Protein AF-A0A3S9PVB3-F1 (afdb_monomer_lite)

Foldseek 3Di:
DWQAPLPPDDDDWDDDQQWIFDDNDPDDDGGPAIEGEDHRVWDWDWFAAPLPSHIFIWTDDFQKIFDDNDSYYDGGPDIDGHDGSPWDWDWDDPPPPSHIDIDTDD

InterPro domains:
  IPR028994 Integrin alpha, N-terminal [SSF69318] (2-104)

Organism: NCBI:txid2496867

Secondary structure (DSSP, 8-state):
-B-SSSSS--BEEEEETTEEEEESSSSSS--SEEEE-S-TTPEEEEE-SSSSS--EEEEEETTEEEEESSSS-SS-SEEEE-S-TTSEEEEE-SSSSS--EEEEE-

Sequence (106 aa):
MGDWDGDGEDTLVAKRGKTYFVKNEIEGGNADFEFTYGREPDLPLVGDWNGDGEDTFAVRRGNVVYLNNTLVGGDAEHEVSYGKDTDEVFVGDWDGDDVDTLAVRR

Structure (mmCIF, N/CA/C/O backbone):
data_AF-A0A3S9PVB3-F1
#
_entry.id   AF-A0A3S9PVB3-F1
#
loop_
_atom_site.group_PDB
_atom_site.id
_atom_site.type_symbol
_atom_site.label_atom_id
_atom_site.label_alt_id
_atom_site.label_comp_id
_atom_site.label_asym_id
_atom_site.label_entity_id
_atom_site.label_seq_id
_atom_site.pdbx_PDB_ins_code
_atom_site.Cartn_x
_atom_site.Cartn_y
_atom_site.Cartn_z
_atom_site.occupancy
_atom_site.B_iso_or_equiv
_atom_site.auth_seq_id
_atom_site.auth_comp_id
_atom_site.auth_asym_id
_atom_site.auth_atom_id
_atom_site.pdbx_PDB_model_num
ATOM 1 N N . MET A 1 1 ? 4.974 -6.486 0.746 1.00 93.25 1 MET A N 1
ATOM 2 C CA . MET A 1 1 ? 5.369 -7.156 -0.500 1.00 93.25 1 MET A CA 1
ATOM 3 C C . MET A 1 1 ? 4.247 -6.888 -1.471 1.00 93.25 1 MET A C 1
ATOM 5 O O . MET A 1 1 ? 3.153 -6.611 -0.979 1.00 93.25 1 MET A O 1
ATOM 9 N N . GLY A 1 2 ? 4.557 -6.898 -2.753 1.00 95.94 2 GLY A N 1
ATOM 10 C CA . GLY A 1 2 ? 3.591 -6.747 -3.827 1.00 95.94 2 GLY A CA 1
ATOM 11 C C . GLY A 1 2 ? 4.295 -6.713 -5.175 1.00 95.94 2 GLY A C 1
ATOM 12 O O . GLY A 1 2 ? 5.521 -6.544 -5.202 1.00 95.94 2 GLY A O 1
ATOM 13 N N . ASP A 1 3 ? 3.536 -6.890 -6.241 1.00 96.75 3 ASP A N 1
ATOM 14 C CA . ASP A 1 3 ? 3.987 -6.813 -7.631 1.00 96.75 3 ASP A CA 1
ATOM 15 C C . ASP A 1 3 ? 3.838 -5.375 -8.147 1.00 96.75 3 ASP A C 1
ATOM 17 O O . ASP A 1 3 ? 2.794 -4.975 -8.642 1.00 96.75 3 ASP A O 1
ATOM 21 N N . TRP A 1 4 ? 4.856 -4.540 -7.951 1.00 96.94 4 TRP A N 1
ATOM 22 C CA . TRP A 1 4 ? 4.740 -3.094 -8.194 1.00 96.94 4 TRP A CA 1
ATOM 23 C C . TRP A 1 4 ? 4.895 -2.682 -9.663 1.00 96.94 4 TRP A C 1
ATOM 25 O O . TRP A 1 4 ? 4.724 -1.500 -9.963 1.00 96.94 4 TRP A O 1
ATOM 35 N N . ASP A 1 5 ? 5.315 -3.593 -10.542 1.00 96.44 5 ASP A N 1
ATOM 36 C CA . ASP A 1 5 ? 5.528 -3.347 -11.975 1.00 96.44 5 ASP A CA 1
ATOM 37 C C . ASP A 1 5 ? 4.869 -4.374 -12.903 1.00 96.44 5 ASP A C 1
ATOM 39 O O . ASP A 1 5 ? 5.105 -4.350 -14.117 1.00 96.44 5 ASP A O 1
ATOM 43 N N . GLY A 1 6 ? 4.004 -5.223 -12.350 1.00 96.25 6 GLY A N 1
ATOM 44 C CA . GLY A 1 6 ? 3.120 -6.112 -13.092 1.00 96.25 6 GLY A CA 1
ATOM 45 C C . GLY A 1 6 ? 3.856 -7.236 -13.806 1.00 96.25 6 GLY A C 1
ATOM 46 O O . GLY A 1 6 ? 3.426 -7.686 -14.877 1.00 96.25 6 GLY A O 1
ATOM 47 N N . ASP A 1 7 ? 4.997 -7.666 -13.266 1.00 96.00 7 ASP A N 1
ATOM 48 C CA . ASP A 1 7 ? 5.809 -8.736 -13.845 1.00 96.00 7 ASP A CA 1
ATOM 49 C C . ASP A 1 7 ? 5.449 -10.137 -13.310 1.00 96.00 7 ASP A C 1
ATOM 51 O O . ASP A 1 7 ? 5.899 -11.156 -13.854 1.00 96.00 7 ASP A O 1
ATOM 55 N N . GLY A 1 8 ? 4.557 -10.193 -12.321 1.00 94.25 8 GLY A N 1
ATOM 56 C CA . GLY A 1 8 ? 4.074 -11.386 -11.642 1.00 94.25 8 GLY A CA 1
ATOM 57 C C . GLY A 1 8 ? 4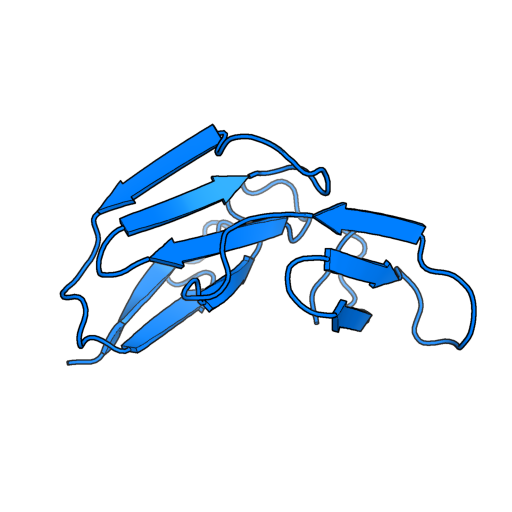.909 -11.802 -10.429 1.00 94.25 8 GLY A C 1
ATOM 58 O O . GLY A 1 8 ? 4.626 -12.861 -9.852 1.00 94.25 8 GLY A O 1
ATOM 59 N N . GLU A 1 9 ? 5.942 -11.045 -10.046 1.00 95.75 9 GLU A N 1
ATOM 60 C CA . GLU A 1 9 ? 6.807 -11.336 -8.904 1.00 95.75 9 GLU A CA 1
ATOM 61 C C . GLU A 1 9 ? 6.664 -10.311 -7.763 1.00 95.75 9 GLU A C 1
ATOM 63 O O . GLU A 1 9 ? 7.017 -9.138 -7.853 1.00 95.75 9 GLU A O 1
ATOM 68 N N . ASP A 1 10 ? 6.256 -10.800 -6.588 1.00 96.06 10 ASP A N 1
ATOM 69 C CA . ASP A 1 10 ? 6.223 -9.987 -5.372 1.00 96.06 10 ASP A CA 1
ATOM 70 C C . ASP A 1 10 ? 7.620 -9.507 -4.945 1.00 96.06 10 ASP A C 1
ATOM 72 O O . ASP A 1 10 ? 8.512 -10.299 -4.604 1.00 96.06 10 ASP A O 1
ATOM 76 N N . THR A 1 11 ? 7.765 -8.192 -4.783 1.00 97.19 11 THR A N 1
ATOM 77 C CA . THR A 1 11 ? 9.004 -7.549 -4.333 1.00 97.19 11 THR A CA 1
ATOM 78 C C . THR A 1 11 ? 8.814 -6.677 -3.086 1.00 97.19 11 THR A C 1
ATOM 80 O O . THR A 1 11 ? 7.788 -6.713 -2.391 1.00 97.19 11 THR A O 1
ATOM 83 N N . LEU A 1 12 ? 9.870 -5.972 -2.667 1.00 95.38 12 LEU A N 1
ATOM 84 C CA . LEU A 1 12 ?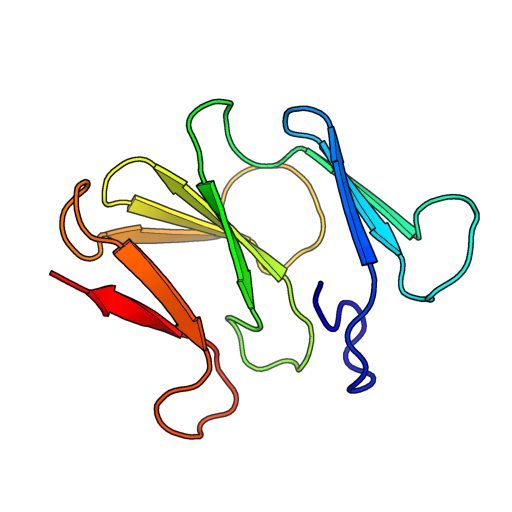 9.975 -5.408 -1.320 1.00 95.38 12 LEU A CA 1
ATOM 85 C C . LEU A 1 12 ? 9.423 -3.983 -1.236 1.00 95.38 12 LEU A C 1
ATOM 87 O O . LEU A 1 12 ? 9.735 -3.110 -2.037 1.00 95.38 12 LEU A O 1
ATOM 91 N N . VAL A 1 13 ? 8.728 -3.711 -0.130 1.00 96.75 13 VAL A N 1
ATOM 92 C CA . VAL A 1 13 ? 8.456 -2.347 0.331 1.00 96.75 13 VAL A CA 1
ATOM 93 C C . VAL A 1 13 ? 8.920 -2.177 1.770 1.00 96.75 13 VAL A C 1
ATOM 95 O O . VAL A 1 13 ? 8.641 -3.009 2.638 1.00 96.75 13 VAL A O 1
ATOM 98 N N . ALA A 1 14 ? 9.593 -1.065 2.048 1.00 95.56 14 ALA A N 1
ATOM 99 C CA . ALA A 1 14 ? 9.871 -0.606 3.401 1.00 95.56 14 ALA A CA 1
ATOM 100 C C . ALA A 1 14 ? 9.002 0.608 3.751 1.00 95.56 14 ALA A C 1
ATOM 102 O O . ALA A 1 14 ? 8.766 1.487 2.928 1.00 95.56 14 ALA A O 1
ATOM 103 N N . LYS A 1 15 ? 8.562 0.692 5.011 1.00 94.75 15 LYS A N 1
ATOM 104 C CA . LYS A 1 15 ? 7.798 1.830 5.539 1.00 94.75 15 LYS A CA 1
ATOM 105 C C . LYS A 1 15 ? 8.585 2.529 6.644 1.00 94.75 15 LYS A C 1
ATOM 107 O O . LYS A 1 15 ? 8.992 1.891 7.616 1.00 94.75 15 LYS A O 1
ATOM 112 N N . ARG A 1 16 ? 8.751 3.852 6.548 1.00 94.31 16 ARG A N 1
ATOM 113 C CA . ARG A 1 16 ? 9.302 4.703 7.618 1.00 94.31 16 ARG A CA 1
ATOM 114 C C . ARG A 1 16 ? 8.319 5.823 7.941 1.00 94.31 16 ARG A C 1
ATOM 116 O O . ARG A 1 16 ? 8.183 6.792 7.201 1.00 94.31 16 ARG A O 1
ATOM 123 N N . GLY A 1 17 ? 7.609 5.687 9.060 1.00 92.56 17 GLY A N 1
ATOM 124 C CA . GLY A 1 17 ? 6.505 6.587 9.389 1.00 92.56 17 GLY A CA 1
ATOM 125 C C . GLY A 1 17 ? 5.373 6.444 8.371 1.00 92.56 17 GLY A C 1
ATOM 126 O O . GLY A 1 17 ? 4.687 5.426 8.364 1.00 92.56 17 GLY A O 1
ATOM 127 N N . LYS A 1 18 ? 5.196 7.459 7.520 1.00 92.50 18 LYS A N 1
ATOM 128 C CA . LYS A 1 18 ? 4.184 7.505 6.444 1.00 92.50 18 LYS A CA 1
ATOM 129 C C . LYS A 1 18 ? 4.794 7.404 5.044 1.00 92.50 18 LYS A C 1
ATOM 131 O O . LYS A 1 18 ? 4.069 7.502 4.060 1.00 92.50 18 LYS A O 1
ATOM 136 N N . THR A 1 19 ? 6.114 7.264 4.972 1.00 95.88 19 THR A N 1
ATOM 137 C CA . THR A 1 19 ? 6.858 7.186 3.720 1.00 95.88 19 THR A CA 1
ATOM 138 C C . THR A 1 19 ? 7.098 5.726 3.366 1.00 95.88 19 THR A C 1
ATOM 140 O O . THR A 1 19 ? 7.551 4.954 4.220 1.00 95.88 19 THR A O 1
ATOM 143 N N . TYR A 1 20 ? 6.778 5.368 2.130 1.00 97.38 20 TYR A N 1
ATOM 144 C CA . TYR A 1 20 ? 6.984 4.057 1.534 1.00 97.38 20 TYR A CA 1
ATOM 145 C C . TYR A 1 20 ? 8.161 4.128 0.569 1.00 97.38 20 TYR A C 1
ATOM 147 O O . TYR A 1 20 ? 8.341 5.127 -0.125 1.00 97.38 20 TYR A O 1
ATOM 155 N N . PHE A 1 21 ? 8.961 3.071 0.583 1.00 97.62 21 PHE A N 1
ATOM 156 C CA . PHE A 1 21 ? 10.150 2.875 -0.233 1.00 97.62 21 PHE A CA 1
ATOM 157 C C . PHE A 1 21 ? 9.957 1.544 -0.947 1.00 97.62 21 PHE A C 1
ATOM 159 O O . PHE A 1 21 ? 10.098 0.494 -0.316 1.00 97.62 21 PHE A O 1
ATOM 166 N N . VAL A 1 22 ? 9.551 1.606 -2.207 1.00 97.69 22 VAL A N 1
ATOM 167 C CA . VAL A 1 22 ? 9.217 0.447 -3.036 1.00 97.69 22 VAL A CA 1
ATOM 168 C C . VAL A 1 22 ? 10.411 0.106 -3.910 1.00 97.69 22 VAL A C 1
ATOM 170 O O . VAL A 1 22 ? 11.081 1.009 -4.418 1.00 97.69 22 VAL A O 1
ATOM 173 N N . LYS A 1 23 ? 10.696 -1.185 -4.043 1.00 97.31 23 LYS A N 1
ATOM 174 C CA . LYS A 1 23 ? 11.763 -1.686 -4.892 1.00 97.31 23 LYS A CA 1
ATOM 175 C C . LYS A 1 23 ? 11.270 -2.886 -5.691 1.00 97.31 23 LYS A C 1
ATOM 177 O O . LYS A 1 23 ? 10.794 -3.835 -5.074 1.00 97.31 23 LYS A O 1
ATOM 182 N N . ASN A 1 24 ? 11.501 -2.859 -6.999 1.00 96.75 24 ASN A N 1
ATOM 183 C CA . ASN A 1 24 ? 11.057 -3.877 -7.958 1.00 96.75 24 ASN A CA 1
ATOM 184 C C . ASN A 1 24 ? 12.028 -5.064 -8.068 1.00 96.75 24 ASN A C 1
ATOM 186 O O . ASN A 1 24 ? 11.901 -5.922 -8.926 1.00 96.75 24 ASN A O 1
ATOM 190 N N . GLU A 1 25 ? 13.042 -5.129 -7.204 1.00 95.12 25 GLU A N 1
ATOM 191 C CA . GLU A 1 25 ? 14.013 -6.221 -7.191 1.00 95.12 25 GLU A CA 1
ATOM 192 C C . GLU A 1 25 ? 14.346 -6.643 -5.752 1.00 95.12 25 GLU A C 1
ATOM 194 O O . GLU A 1 25 ? 14.517 -5.813 -4.848 1.00 95.12 25 GLU A O 1
ATOM 199 N N . ILE A 1 26 ? 14.523 -7.952 -5.530 1.00 93.81 26 ILE A N 1
ATOM 200 C CA . ILE A 1 26 ? 14.964 -8.524 -4.244 1.00 93.81 26 ILE A CA 1
ATOM 201 C C . ILE A 1 26 ? 16.486 -8.372 -4.076 1.00 93.81 26 ILE A C 1
ATOM 203 O O . ILE A 1 26 ? 17.249 -9.334 -3.978 1.00 93.81 26 ILE A O 1
ATOM 207 N N . GLU A 1 27 ? 16.950 -7.129 -4.010 1.00 92.31 27 GLU A N 1
ATOM 208 C CA . GLU A 1 27 ? 18.349 -6.792 -3.753 1.00 92.31 27 GLU A CA 1
ATOM 209 C C . GLU A 1 27 ? 18.506 -5.502 -2.937 1.00 92.31 27 GLU A C 1
ATOM 211 O O . GLU A 1 27 ? 17.604 -4.673 -2.830 1.00 92.31 27 GLU A O 1
ATOM 216 N N . GLY A 1 28 ? 19.674 -5.302 -2.321 1.00 90.38 28 GLY A N 1
ATOM 217 C CA . GLY A 1 28 ? 19.966 -4.057 -1.601 1.00 90.38 28 GLY A CA 1
ATOM 218 C C . GLY A 1 28 ? 20.114 -2.864 -2.553 1.00 90.38 28 GLY A C 1
ATOM 219 O O . GLY A 1 28 ? 20.414 -3.043 -3.723 1.00 90.38 28 GLY A O 1
ATOM 220 N N . GLY A 1 29 ? 19.928 -1.634 -2.072 1.00 92.19 29 GLY A N 1
ATOM 221 C CA . GLY A 1 29 ? 20.102 -0.431 -2.896 1.00 92.19 29 GLY A CA 1
ATOM 222 C C . GLY A 1 29 ? 19.119 0.678 -2.546 1.00 92.19 29 GLY A C 1
ATOM 223 O O . GLY A 1 29 ? 18.520 0.664 -1.469 1.00 92.19 29 GLY A O 1
ATOM 224 N N . ASN A 1 30 ? 18.988 1.643 -3.456 1.00 95.75 30 ASN A N 1
ATOM 225 C CA . ASN A 1 30 ? 17.958 2.676 -3.372 1.00 95.75 30 ASN A CA 1
ATOM 226 C C . ASN A 1 30 ? 16.596 2.096 -3.780 1.00 95.75 30 ASN A C 1
ATOM 228 O O . ASN A 1 30 ? 16.544 1.076 -4.461 1.00 95.75 30 ASN A O 1
ATOM 232 N N . ALA A 1 31 ? 15.524 2.752 -3.340 1.00 97.06 31 ALA A N 1
ATOM 233 C CA . ALA A 1 31 ? 14.167 2.453 -3.782 1.00 97.06 31 ALA A CA 1
ATOM 234 C C . ALA A 1 31 ? 13.922 3.012 -5.190 1.00 97.06 31 ALA A C 1
ATOM 236 O O . ALA A 1 31 ? 14.466 4.070 -5.525 1.00 97.06 31 ALA A O 1
ATOM 237 N N . ASP A 1 32 ? 13.082 2.328 -5.961 1.00 97.12 32 ASP A N 1
ATOM 238 C CA . ASP A 1 32 ? 12.615 2.771 -7.277 1.00 97.12 32 ASP A CA 1
ATOM 239 C C . ASP A 1 32 ? 11.527 3.839 -7.126 1.00 97.12 32 ASP A C 1
ATOM 241 O O . ASP A 1 32 ? 11.537 4.851 -7.831 1.00 97.12 32 ASP A O 1
ATOM 245 N N . PHE A 1 33 ? 10.665 3.682 -6.112 1.00 97.06 33 PHE A N 1
ATOM 246 C CA . PHE A 1 33 ? 9.678 4.688 -5.724 1.00 97.06 33 PHE A CA 1
ATOM 247 C C . PHE A 1 33 ? 9.808 5.076 -4.250 1.00 97.06 33 PHE A C 1
ATOM 249 O O . PHE A 1 33 ? 9.943 4.235 -3.358 1.00 97.06 33 PHE A O 1
ATOM 256 N N . GLU A 1 34 ? 9.710 6.379 -3.984 1.00 97.56 34 GLU A N 1
ATOM 257 C CA . GLU A 1 34 ? 9.630 6.946 -2.639 1.00 97.56 34 GLU A CA 1
ATOM 258 C C . GLU A 1 34 ? 8.475 7.945 -2.572 1.00 97.56 34 GLU A C 1
ATOM 260 O O . GLU A 1 34 ? 8.472 8.965 -3.264 1.00 97.56 34 GLU A O 1
ATOM 265 N N . PHE A 1 35 ? 7.497 7.683 -1.707 1.00 97.19 35 PHE A N 1
ATOM 266 C CA . PHE A 1 35 ? 6.337 8.558 -1.564 1.00 97.19 35 PHE A CA 1
ATOM 267 C C . PHE A 1 35 ? 5.727 8.503 -0.166 1.00 97.19 35 PHE A C 1
ATOM 269 O O . PHE A 1 35 ? 5.968 7.589 0.616 1.00 97.19 35 PHE A O 1
ATOM 276 N N . THR A 1 36 ? 4.931 9.517 0.178 1.00 96.75 36 THR A N 1
ATOM 277 C CA . THR A 1 36 ? 4.235 9.597 1.468 1.00 96.75 36 THR A CA 1
ATOM 278 C C . THR A 1 36 ? 2.734 9.526 1.260 1.00 96.75 36 THR A C 1
ATOM 280 O O . THR A 1 36 ? 2.174 10.391 0.590 1.00 96.75 36 THR A O 1
ATOM 283 N N . TYR A 1 37 ? 2.081 8.548 1.885 1.00 96.94 37 TYR A N 1
ATOM 284 C CA . TYR A 1 37 ? 0.639 8.352 1.759 1.00 96.94 37 TYR A CA 1
ATOM 285 C C . TYR A 1 37 ? -0.012 8.010 3.105 1.00 96.94 37 TYR A C 1
ATOM 287 O O . TYR A 1 37 ? 0.539 7.272 3.927 1.00 96.94 37 TYR A O 1
ATOM 295 N N . GLY A 1 38 ? -1.189 8.589 3.344 1.00 95.06 38 GLY A N 1
ATOM 296 C CA . GLY A 1 38 ? -1.945 8.417 4.582 1.00 95.06 38 GLY A CA 1
ATOM 297 C C . GLY A 1 38 ? -1.443 9.225 5.787 1.00 95.06 38 GLY A C 1
ATOM 298 O O . GLY A 1 38 ? -0.711 10.217 5.688 1.00 95.06 38 GLY A O 1
ATOM 299 N N . ARG A 1 39 ? -1.917 8.824 6.968 1.00 93.31 39 ARG A N 1
ATOM 300 C CA . ARG A 1 39 ? -1.679 9.441 8.280 1.00 93.31 39 ARG A CA 1
ATOM 301 C C . ARG A 1 39 ? -1.162 8.395 9.275 1.00 93.31 39 ARG A C 1
ATOM 303 O O . ARG A 1 39 ? -1.207 7.200 9.030 1.00 93.31 39 ARG A O 1
ATOM 310 N N . GLU A 1 40 ? -0.653 8.858 10.414 1.00 86.44 40 GLU A N 1
ATOM 311 C CA . GLU A 1 40 ? -0.023 8.002 11.428 1.00 86.44 40 GLU A CA 1
ATOM 312 C C . GLU A 1 40 ? -0.940 6.914 12.033 1.00 86.44 40 GLU A C 1
ATOM 314 O O . GLU A 1 40 ? -0.412 5.841 12.317 1.00 86.44 40 GLU A O 1
ATOM 319 N N . PRO A 1 41 ? -2.274 7.101 12.183 1.00 88.62 41 PRO A N 1
ATOM 320 C CA . PRO A 1 41 ? -3.150 6.020 12.638 1.00 88.62 41 PRO A CA 1
ATOM 321 C C . PRO A 1 41 ? -3.623 5.096 11.508 1.00 88.62 41 PRO A C 1
ATOM 323 O O . PRO A 1 41 ? -4.370 4.159 11.784 1.00 88.62 41 PRO A O 1
ATOM 326 N N . ASP A 1 42 ? -3.261 5.372 10.253 1.00 94.94 42 ASP A N 1
ATOM 327 C CA . ASP A 1 42 ? -3.805 4.617 9.135 1.00 94.94 42 ASP A CA 1
ATOM 328 C C . ASP A 1 42 ? -3.051 3.289 8.949 1.00 94.94 42 ASP A C 1
ATOM 330 O O . ASP A 1 42 ? -1.819 3.217 9.051 1.00 94.94 42 ASP A O 1
ATOM 334 N N . LEU A 1 43 ? -3.805 2.231 8.648 1.00 94.06 43 LEU A N 1
ATOM 335 C CA . LEU A 1 43 ? -3.265 0.909 8.341 1.00 94.06 43 LEU A CA 1
ATOM 336 C C . LEU A 1 43 ? -3.062 0.780 6.826 1.00 94.06 43 LEU A C 1
ATOM 338 O O . LEU A 1 43 ? -4.042 0.938 6.100 1.00 94.06 43 LEU A O 1
ATOM 342 N N . PRO A 1 44 ? -1.839 0.518 6.332 1.00 95.50 44 PRO A N 1
ATOM 343 C CA . PRO A 1 44 ? -1.617 0.296 4.910 1.00 95.50 44 PRO A CA 1
ATOM 344 C C . PRO A 1 44 ? -2.224 -1.029 4.453 1.00 95.50 44 PRO A C 1
ATOM 346 O O . PRO A 1 44 ? -2.162 -2.025 5.174 1.00 95.50 44 PRO A O 1
ATOM 349 N N . LEU A 1 45 ? -2.754 -1.012 3.241 1.00 96.88 45 LEU A N 1
ATOM 350 C CA . LEU A 1 45 ? -3.244 -2.143 2.470 1.00 96.88 45 LEU A CA 1
ATOM 351 C C . LEU A 1 45 ? -2.561 -2.090 1.095 1.00 96.88 45 LEU A C 1
ATOM 353 O O . LEU A 1 45 ? -2.281 -0.997 0.599 1.00 96.88 45 LEU A O 1
ATOM 357 N N . VAL A 1 46 ? -2.280 -3.254 0.524 1.00 97.31 46 VAL A N 1
ATOM 358 C CA . VAL A 1 46 ? -1.617 -3.431 -0.776 1.00 97.31 46 VAL A CA 1
ATOM 359 C C . VAL A 1 46 ? -2.464 -4.404 -1.584 1.00 97.31 46 VAL A C 1
ATOM 361 O O . VAL A 1 46 ? -2.982 -5.346 -0.980 1.00 97.31 46 VAL A O 1
ATOM 364 N N . GLY A 1 47 ? -2.622 -4.124 -2.872 1.00 97.38 47 GLY A N 1
ATOM 365 C CA . GLY A 1 47 ? -3.318 -4.971 -3.835 1.00 97.38 47 GLY A CA 1
ATOM 366 C C . GLY A 1 47 ? -3.472 -4.280 -5.190 1.00 97.38 47 GLY A C 1
ATOM 367 O O . GLY A 1 47 ? -3.288 -3.056 -5.277 1.00 97.38 47 GLY A O 1
ATOM 368 N N . ASP A 1 48 ? -3.856 -5.045 -6.205 1.00 97.56 48 ASP A N 1
ATOM 369 C CA . ASP A 1 48 ? -4.241 -4.548 -7.525 1.00 97.56 48 ASP A CA 1
ATOM 370 C C . ASP A 1 48 ? -5.722 -4.155 -7.510 1.00 97.56 48 ASP A C 1
ATOM 372 O O . ASP A 1 48 ? -6.627 -4.965 -7.696 1.00 97.56 48 ASP A O 1
ATOM 376 N N . TRP A 1 49 ? -6.000 -2.882 -7.250 1.00 96.75 49 TRP A N 1
ATOM 377 C CA . TRP A 1 49 ? -7.378 -2.426 -7.083 1.00 96.75 49 TRP A CA 1
ATOM 378 C C . TRP A 1 49 ? -8.093 -2.058 -8.385 1.00 96.75 49 TRP A C 1
ATOM 380 O O . TRP A 1 49 ? -9.292 -1.750 -8.344 1.00 96.75 49 TRP A O 1
ATOM 390 N N . ASN A 1 50 ? -7.378 -1.988 -9.509 1.00 96.56 50 ASN A N 1
ATOM 391 C CA . ASN A 1 50 ? -7.921 -1.543 -10.794 1.00 96.56 50 ASN A CA 1
ATOM 392 C C . ASN A 1 50 ? -7.810 -2.611 -11.902 1.00 96.56 50 ASN A C 1
ATOM 394 O O . ASN A 1 50 ? -8.379 -2.394 -12.978 1.00 96.56 50 ASN A O 1
ATOM 398 N N . GLY A 1 51 ? -7.165 -3.745 -11.619 1.00 96.56 51 GLY A N 1
ATOM 399 C CA . GLY A 1 51 ? -6.992 -4.883 -12.514 1.00 96.56 51 GLY A CA 1
ATOM 400 C C . GLY A 1 51 ? -5.957 -4.641 -13.609 1.00 96.56 51 GLY A C 1
ATOM 401 O O . GLY A 1 51 ? -6.135 -5.146 -14.723 1.00 96.56 51 GLY A O 1
ATOM 402 N N . ASP A 1 52 ? -4.955 -3.788 -13.372 1.00 96.94 52 ASP A N 1
ATOM 403 C CA . ASP A 1 52 ? -3.889 -3.522 -14.346 1.00 96.94 52 ASP A CA 1
ATOM 404 C C . ASP A 1 52 ? -2.652 -4.418 -14.184 1.00 96.94 52 ASP A C 1
ATOM 406 O O . ASP A 1 52 ? -1.779 -4.411 -15.059 1.00 96.94 52 ASP A O 1
ATOM 410 N N . GLY A 1 53 ? -2.643 -5.262 -13.152 1.00 96.25 53 GLY A N 1
ATOM 411 C CA . GLY A 1 53 ? -1.558 -6.158 -12.789 1.00 96.25 53 GLY A CA 1
ATOM 412 C C . GLY A 1 53 ? -0.540 -5.538 -11.836 1.00 96.25 53 GLY A C 1
ATOM 413 O O . GLY A 1 53 ? 0.342 -6.263 -11.394 1.00 96.25 53 GLY A O 1
ATOM 414 N N . GLU A 1 54 ? -0.631 -4.244 -11.507 1.00 97.88 54 GLU A N 1
ATOM 415 C CA . GLU A 1 54 ? 0.284 -3.574 -10.583 1.00 97.88 54 GLU A CA 1
ATOM 416 C C . GLU A 1 54 ? -0.357 -3.389 -9.195 1.00 97.88 54 GLU A C 1
ATOM 418 O O . GLU A 1 54 ? -1.391 -2.742 -9.006 1.00 97.88 54 GLU A O 1
ATOM 423 N N . ASP A 1 55 ? 0.323 -3.882 -8.163 1.00 98.00 55 ASP A N 1
ATOM 424 C CA . ASP A 1 55 ? -0.031 -3.608 -6.782 1.00 98.00 55 ASP A CA 1
ATOM 425 C C . ASP A 1 55 ? 0.170 -2.130 -6.449 1.00 98.00 55 ASP A C 1
ATOM 427 O O . ASP A 1 55 ? 1.232 -1.526 -6.634 1.00 98.00 55 ASP A O 1
ATOM 431 N N . THR A 1 56 ? -0.841 -1.543 -5.819 1.00 97.50 56 THR A N 1
ATOM 432 C CA . THR A 1 56 ? -0.790 -0.159 -5.346 1.00 97.50 56 THR A CA 1
ATOM 433 C C . THR A 1 56 ? -1.324 -0.047 -3.921 1.00 97.50 56 THR A C 1
ATOM 435 O O . THR A 1 56 ? -1.591 -1.039 -3.233 1.00 97.50 56 THR A O 1
ATOM 438 N N . PHE A 1 57 ? -1.405 1.178 -3.393 1.00 97.44 57 PHE A N 1
ATOM 439 C CA . PHE A 1 57 ? -1.646 1.392 -1.969 1.00 97.44 57 PHE A CA 1
ATOM 440 C C . PHE A 1 57 ? -3.051 1.893 -1.672 1.00 97.44 57 PHE A C 1
ATOM 442 O O . PHE A 1 57 ? -3.527 2.893 -2.210 1.00 97.44 57 PHE A O 1
ATOM 449 N N . ALA A 1 58 ? -3.634 1.298 -0.638 1.00 96.94 58 ALA A N 1
ATOM 450 C CA . ALA A 1 58 ? -4.712 1.905 0.114 1.00 96.94 58 ALA A CA 1
ATOM 451 C C . ALA A 1 58 ? -4.320 2.086 1.586 1.00 96.94 58 ALA A C 1
ATOM 453 O O . ALA A 1 58 ? -3.397 1.462 2.110 1.00 96.94 58 ALA A O 1
ATOM 454 N N . VAL A 1 59 ? -5.020 2.969 2.291 1.00 96.44 59 VAL A N 1
ATOM 455 C CA . VAL A 1 59 ? -4.895 3.128 3.738 1.00 96.44 59 VAL A CA 1
ATOM 456 C C . VAL A 1 59 ? -6.262 3.091 4.400 1.00 96.44 59 VAL A C 1
ATOM 458 O O . VAL A 1 59 ? -7.213 3.731 3.955 1.00 96.44 59 VAL A O 1
ATOM 461 N N . ARG A 1 60 ? -6.370 2.355 5.502 1.00 96.44 60 ARG A N 1
ATOM 462 C CA . ARG A 1 60 ? -7.594 2.235 6.290 1.00 96.44 60 ARG A CA 1
ATOM 463 C C . ARG A 1 60 ? -7.545 3.142 7.513 1.00 96.44 60 ARG A C 1
ATOM 465 O O . ARG A 1 60 ? -6.624 3.050 8.323 1.00 96.44 60 ARG A O 1
ATOM 472 N N . ARG A 1 61 ? -8.584 3.958 7.689 1.00 95.44 61 ARG A N 1
ATOM 473 C CA . ARG A 1 61 ? -8.807 4.824 8.854 1.00 95.44 61 ARG A CA 1
ATOM 474 C C . ARG A 1 61 ? -10.214 4.595 9.397 1.00 95.44 61 ARG A C 1
ATOM 476 O O . ARG A 1 61 ? -11.201 5.025 8.803 1.00 95.44 61 ARG A O 1
ATOM 483 N N . GLY A 1 62 ? -10.310 3.925 10.542 1.00 94.50 62 GLY A N 1
ATOM 484 C CA . GLY A 1 62 ? -11.602 3.459 11.045 1.00 94.50 62 GLY A CA 1
ATOM 485 C C . GLY A 1 62 ? -12.230 2.488 10.046 1.00 94.50 62 GLY A C 1
ATOM 486 O O . GLY A 1 62 ? -11.589 1.520 9.654 1.00 94.50 62 GLY A O 1
ATOM 487 N N . ASN A 1 63 ? -13.458 2.759 9.608 1.00 95.31 63 ASN A N 1
ATOM 488 C CA . ASN A 1 63 ? -14.153 1.959 8.598 1.00 95.31 63 ASN A CA 1
ATOM 489 C C . ASN A 1 63 ? -14.020 2.508 7.165 1.00 95.31 63 ASN A C 1
ATOM 491 O O . ASN A 1 63 ? -14.724 2.027 6.280 1.00 95.31 63 ASN A O 1
ATOM 495 N N . VAL A 1 64 ? -13.174 3.518 6.936 1.00 96.75 64 VAL A N 1
ATOM 496 C CA . VAL A 1 64 ? -12.965 4.122 5.612 1.00 96.75 64 VAL A CA 1
ATOM 497 C C . VAL A 1 64 ? -11.618 3.684 5.048 1.00 96.75 64 VAL A C 1
ATOM 499 O O . VAL A 1 64 ? -10.605 3.730 5.747 1.00 96.75 64 VAL A O 1
ATOM 502 N N . VAL A 1 65 ? -11.614 3.274 3.787 1.00 97.44 65 VAL A N 1
ATOM 503 C CA . VAL A 1 65 ? -10.436 2.944 2.985 1.00 97.44 65 VAL A CA 1
ATOM 504 C C . VAL A 1 65 ? -10.224 4.053 1.961 1.00 97.44 65 VAL A C 1
ATOM 506 O O . VAL A 1 65 ? -11.166 4.453 1.281 1.00 97.44 65 VAL A O 1
ATOM 509 N N . TYR A 1 66 ? -8.997 4.558 1.900 1.00 97.38 66 TYR A N 1
ATOM 510 C CA . TYR A 1 66 ? -8.525 5.603 0.997 1.00 97.38 66 TYR A CA 1
ATOM 511 C C . TYR A 1 66 ? -7.530 4.962 0.040 1.00 97.38 66 TYR A C 1
ATOM 513 O O . TYR A 1 66 ? -6.507 4.464 0.502 1.00 97.38 66 TYR A O 1
ATOM 521 N N . LEU A 1 67 ? -7.839 4.939 -1.246 1.00 96.56 67 LEU A N 1
ATOM 522 C CA . LEU A 1 67 ? -7.114 4.176 -2.255 1.00 96.56 67 LEU A CA 1
ATOM 523 C C . LEU A 1 67 ? -6.465 5.109 -3.272 1.00 96.56 67 LEU A C 1
ATOM 525 O O . LEU A 1 67 ? -7.050 6.132 -3.642 1.00 96.56 67 LEU A O 1
ATOM 529 N N . ASN A 1 68 ? -5.256 4.759 -3.702 1.00 96.00 68 ASN A N 1
ATOM 530 C CA . ASN A 1 68 ? -4.534 5.437 -4.766 1.00 96.00 68 ASN A CA 1
ATOM 531 C C . ASN A 1 68 ? -3.889 4.398 -5.697 1.00 96.00 68 ASN A C 1
ATOM 533 O O . ASN A 1 68 ? -2.989 3.685 -5.256 1.00 96.00 68 ASN A O 1
ATOM 537 N N . ASN A 1 69 ? -4.301 4.368 -6.970 1.00 95.56 69 ASN A N 1
ATOM 538 C CA . ASN A 1 69 ? -3.768 3.447 -7.984 1.00 95.56 69 ASN A CA 1
ATOM 539 C C . ASN A 1 69 ? -2.429 3.915 -8.569 1.00 95.56 69 ASN A C 1
ATOM 541 O O . ASN A 1 69 ? -2.067 3.579 -9.689 1.00 95.56 69 ASN A O 1
ATOM 545 N N . THR A 1 70 ? -1.696 4.760 -7.849 1.00 93.62 70 THR A N 1
ATOM 546 C CA . THR A 1 70 ? -0.379 5.220 -8.273 1.00 93.62 70 THR A CA 1
ATOM 547 C C . THR A 1 70 ? 0.571 5.238 -7.086 1.00 93.62 70 THR A C 1
ATOM 549 O O . THR A 1 70 ? 0.195 5.568 -5.956 1.00 93.62 70 THR A O 1
ATOM 552 N N . LEU A 1 71 ? 1.846 4.939 -7.341 1.00 94.62 71 LEU A N 1
ATOM 553 C CA . LEU A 1 71 ? 2.919 4.957 -6.339 1.00 94.62 71 LEU A CA 1
ATOM 554 C C . LEU A 1 71 ? 3.416 6.382 -6.051 1.00 94.62 71 LEU A C 1
ATOM 556 O O . LEU A 1 71 ? 4.613 6.679 -6.054 1.00 94.62 71 LEU A O 1
ATOM 560 N N . VAL A 1 72 ? 2.475 7.295 -5.811 1.00 93.75 72 VAL A N 1
ATOM 561 C CA . VAL A 1 72 ? 2.738 8.694 -5.472 1.00 93.75 72 VAL A CA 1
ATOM 562 C C . VAL A 1 72 ? 1.984 9.093 -4.209 1.00 93.75 72 VAL A C 1
ATOM 564 O O . VAL A 1 72 ? 0.987 8.498 -3.802 1.00 93.75 72 VAL A O 1
ATOM 567 N N . GLY A 1 73 ? 2.487 10.130 -3.546 1.00 92.81 73 GLY A N 1
ATOM 568 C CA . GLY A 1 73 ? 1.790 10.723 -2.414 1.00 92.81 73 GLY A CA 1
ATOM 569 C C . GLY A 1 73 ? 0.653 11.626 -2.876 1.00 92.81 73 GLY A C 1
ATOM 570 O O . GLY A 1 73 ? 0.620 12.057 -4.024 1.00 92.81 73 GLY A O 1
ATOM 571 N N . GLY A 1 74 ? -0.230 11.994 -1.952 1.00 91.88 74 GLY A N 1
ATOM 572 C CA . GLY A 1 74 ? -1.306 12.941 -2.232 1.00 91.88 74 GLY A CA 1
ATOM 573 C C . GLY A 1 74 ? -2.652 12.490 -1.694 1.00 91.88 74 GLY A C 1
ATOM 574 O O . GLY A 1 74 ? -2.724 11.742 -0.713 1.00 91.88 74 GLY A O 1
ATOM 575 N N . ASP A 1 75 ? -3.697 13.014 -2.324 1.00 93.56 75 ASP A N 1
ATOM 576 C CA . ASP A 1 75 ? -5.081 12.674 -2.022 1.00 93.56 75 ASP A CA 1
ATOM 577 C C . ASP A 1 75 ? -5.431 11.289 -2.577 1.00 93.56 75 ASP A C 1
AT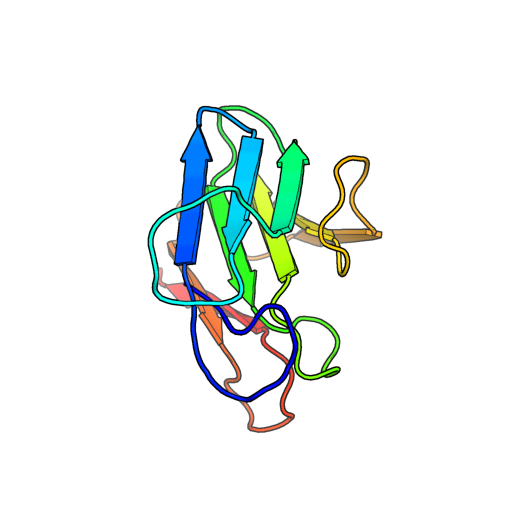OM 579 O O . ASP A 1 75 ? -4.785 10.781 -3.490 1.00 93.56 75 ASP A O 1
ATOM 583 N N . ALA A 1 76 ? -6.447 10.664 -1.988 1.00 95.75 76 ALA A N 1
ATOM 584 C CA . ALA A 1 76 ? -6.969 9.403 -2.488 1.00 95.75 76 ALA A CA 1
ATOM 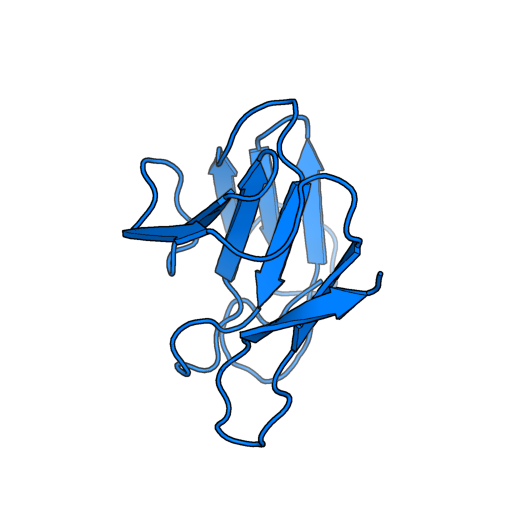585 C C . ALA A 1 76 ? -7.746 9.621 -3.789 1.00 95.75 76 ALA A C 1
ATOM 587 O O . ALA A 1 76 ? -8.479 10.601 -3.923 1.00 95.75 76 ALA A O 1
ATOM 588 N N . GLU A 1 77 ? -7.626 8.673 -4.710 1.00 96.38 77 GLU A N 1
ATOM 589 C CA . GLU A 1 77 ? -8.455 8.612 -5.911 1.00 96.38 77 GLU A CA 1
ATOM 590 C C . GLU A 1 77 ? -9.855 8.092 -5.574 1.00 96.38 77 GLU A C 1
ATOM 592 O O . GLU A 1 77 ? -10.857 8.586 -6.095 1.00 96.38 77 GLU A O 1
ATOM 597 N N . HIS A 1 78 ? -9.929 7.132 -4.645 1.00 95.38 78 HIS A N 1
ATOM 598 C CA . HIS A 1 78 ? -11.175 6.511 -4.214 1.00 95.38 78 HIS A CA 1
ATOM 599 C C . HIS A 1 78 ? -11.284 6.439 -2.687 1.00 95.38 78 HIS A C 1
ATOM 601 O O . HIS A 1 78 ? -10.311 6.177 -1.979 1.00 95.38 78 HIS A O 1
ATOM 607 N N . GLU A 1 79 ? -12.501 6.637 -2.176 1.00 96.75 79 GLU A N 1
ATOM 608 C CA . GLU A 1 79 ? -12.836 6.475 -0.760 1.00 96.75 79 GLU A CA 1
ATOM 609 C C . GLU A 1 79 ? -14.021 5.521 -0.604 1.00 96.75 79 GLU A C 1
ATOM 611 O O . GLU A 1 79 ? -15.089 5.736 -1.182 1.00 96.75 79 GLU A O 1
ATOM 616 N N . VAL A 1 80 ? -13.852 4.476 0.204 1.00 95.12 80 VAL A N 1
ATOM 617 C CA . VAL A 1 80 ? -14.867 3.434 0.403 1.00 95.12 80 VAL A CA 1
ATOM 618 C C . VAL A 1 80 ? -15.080 3.188 1.891 1.00 95.12 80 VAL A C 1
ATOM 620 O O . VAL A 1 80 ? -14.130 3.003 2.643 1.00 95.12 80 VAL A O 1
ATOM 623 N N . SER A 1 81 ? -16.337 3.161 2.338 1.00 95.75 81 SER A N 1
ATOM 624 C CA . SER A 1 81 ? -16.685 2.732 3.700 1.00 95.75 81 SER A CA 1
ATOM 625 C C . SER A 1 81 ? -17.040 1.248 3.714 1.00 95.75 81 SER A C 1
ATOM 627 O O . SER A 1 81 ? -17.992 0.846 3.045 1.00 95.75 81 SER A O 1
ATOM 629 N N . TYR A 1 82 ? -16.324 0.441 4.499 1.00 92.75 82 TYR A N 1
ATOM 630 C CA . TYR A 1 82 ? -16.533 -1.006 4.555 1.00 92.75 82 TYR A CA 1
ATOM 631 C C . TYR A 1 82 ? -16.274 -1.590 5.950 1.00 92.75 82 TYR A C 1
ATOM 633 O O . TYR A 1 82 ? -15.265 -1.304 6.597 1.00 92.75 82 TYR A O 1
ATOM 641 N N . GLY A 1 83 ? -17.211 -2.422 6.414 1.00 92.19 83 GLY A N 1
ATOM 642 C CA . GLY A 1 83 ? -17.172 -3.033 7.745 1.00 92.19 83 GLY A CA 1
ATOM 643 C C . GLY A 1 83 ? -17.310 -2.037 8.904 1.00 92.19 83 GLY A C 1
ATOM 644 O O . GLY A 1 83 ? -17.747 -0.894 8.741 1.00 92.19 83 GLY A O 1
ATOM 645 N N . LYS A 1 84 ? -16.957 -2.502 10.103 1.00 93.94 84 LYS A N 1
ATOM 646 C CA . LYS A 1 84 ? -16.789 -1.699 11.323 1.00 93.94 84 LYS A CA 1
ATOM 647 C C . LYS A 1 84 ? -15.316 -1.414 11.559 1.00 93.94 84 LYS A C 1
ATOM 649 O O . LYS A 1 84 ? -14.462 -2.191 11.152 1.00 93.94 84 LYS A O 1
ATOM 654 N N . ASP A 1 85 ? -15.009 -0.350 12.289 1.00 92.50 85 ASP A N 1
ATOM 655 C CA . ASP A 1 85 ? -13.637 -0.006 12.683 1.00 92.50 85 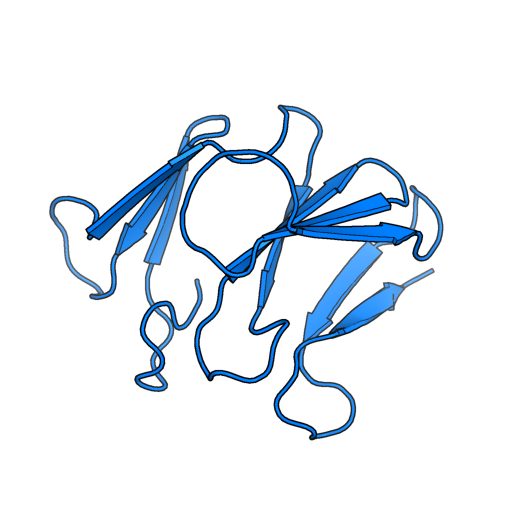ASP A CA 1
ATOM 656 C C . ASP A 1 85 ? -12.901 -1.153 13.404 1.00 92.50 85 ASP A C 1
ATOM 658 O O . ASP A 1 85 ? -11.706 -1.340 13.179 1.00 92.50 85 ASP A O 1
ATOM 662 N N . THR A 1 86 ? -13.627 -1.963 14.181 1.00 93.56 86 THR A N 1
ATOM 663 C CA . THR A 1 86 ? -13.124 -3.152 14.891 1.00 93.56 86 THR A CA 1
ATOM 664 C C . THR A 1 86 ? -12.889 -4.384 14.022 1.00 93.56 86 THR A C 1
ATOM 666 O O . THR A 1 86 ? -12.283 -5.337 14.507 1.00 93.56 86 THR A O 1
ATOM 669 N N . ASP A 1 87 ? -13.409 -4.410 12.795 1.00 95.00 87 ASP A N 1
ATOM 670 C CA . ASP A 1 87 ? -13.266 -5.572 11.919 1.00 95.00 87 ASP A CA 1
ATOM 671 C C . ASP A 1 87 ? -11.825 -5.670 11.404 1.00 95.00 87 ASP A C 1
ATOM 673 O O . ASP A 1 87 ? -11.167 -4.660 11.126 1.00 95.00 87 ASP A O 1
ATOM 677 N N . GLU A 1 88 ? -11.349 -6.902 11.250 1.00 93.50 88 GLU A N 1
ATOM 678 C CA . GLU A 1 88 ? -10.084 -7.179 10.576 1.00 93.50 88 GLU A CA 1
ATOM 679 C C . GLU A 1 88 ? -10.325 -7.220 9.068 1.00 93.50 88 GLU A C 1
ATOM 681 O O . GLU A 1 88 ? -11.278 -7.858 8.613 1.00 93.50 88 GLU A O 1
ATOM 686 N N . VAL A 1 89 ? -9.477 -6.524 8.310 1.00 94.75 89 VAL A N 1
ATOM 687 C CA . VAL A 1 89 ? -9.595 -6.383 6.856 1.00 94.75 89 VAL A CA 1
ATOM 688 C C . VAL A 1 89 ? -8.516 -7.201 6.164 1.00 94.75 89 VAL A C 1
ATOM 690 O O . VAL A 1 89 ? -7.355 -7.164 6.569 1.00 94.75 89 VAL A O 1
ATOM 693 N N . PHE A 1 90 ? -8.919 -7.890 5.103 1.00 95.50 90 PHE A N 1
ATOM 694 C CA . PHE A 1 90 ? -8.062 -8.629 4.186 1.00 95.50 90 PHE A CA 1
ATOM 695 C C . PHE A 1 90 ? -8.246 -8.082 2.769 1.00 95.50 90 PHE A C 1
ATOM 697 O O . PHE A 1 90 ? -9.3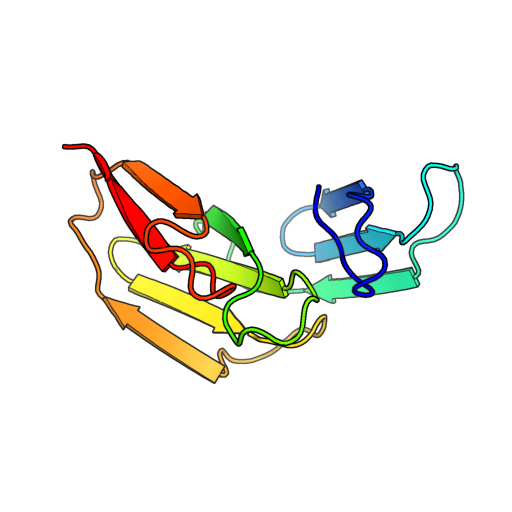10 -7.545 2.450 1.00 95.50 90 PHE A O 1
ATOM 704 N N . VAL A 1 91 ? -7.210 -8.234 1.952 1.00 96.81 91 VAL A N 1
ATOM 705 C CA . VAL A 1 91 ? -7.169 -7.849 0.536 1.00 96.81 91 VAL A CA 1
ATOM 706 C C . VAL A 1 91 ? -6.865 -9.097 -0.279 1.00 96.81 91 VAL A C 1
ATOM 708 O O . VAL A 1 91 ? -6.136 -9.967 0.208 1.00 96.81 91 VAL A O 1
ATOM 711 N N . GLY A 1 92 ? -7.476 -9.198 -1.450 1.00 96.62 92 GLY A N 1
ATOM 712 C CA . GLY A 1 92 ? -7.232 -10.263 -2.410 1.00 96.62 92 GLY A CA 1
ATOM 713 C C . GLY A 1 92 ? -8.334 -10.333 -3.461 1.00 96.62 92 GLY A C 1
ATOM 714 O O . GLY A 1 92 ? -9.427 -9.795 -3.257 1.00 96.62 92 GLY A O 1
ATOM 715 N N . ASP A 1 93 ? -8.058 -11.041 -4.543 1.00 96.31 93 ASP A N 1
ATOM 716 C CA . ASP A 1 93 ? -9.053 -11.443 -5.526 1.00 96.31 93 ASP A CA 1
ATOM 717 C C . ASP A 1 93 ? -9.853 -12.648 -4.994 1.00 96.31 93 ASP A C 1
ATOM 719 O O . ASP A 1 93 ? -9.361 -13.775 -4.854 1.00 96.31 93 ASP A O 1
ATOM 723 N N . TRP A 1 94 ? -11.110 -12.396 -4.628 1.00 96.44 94 TRP A N 1
ATOM 724 C CA . TRP A 1 94 ? -11.991 -13.409 -4.042 1.00 96.44 94 TRP A CA 1
ATOM 725 C C . TRP A 1 94 ? -12.941 -14.044 -5.060 1.00 96.44 94 TRP A C 1
ATOM 727 O O . TRP A 1 94 ? -13.535 -15.083 -4.743 1.00 96.44 94 TRP A O 1
ATOM 737 N N . ASP A 1 95 ? -13.138 -13.429 -6.227 1.00 97.00 95 ASP A N 1
ATOM 738 C CA . ASP A 1 95 ? -14.096 -13.872 -7.245 1.00 97.00 95 ASP A CA 1
ATOM 739 C C . ASP A 1 95 ? -13.469 -14.227 -8.602 1.00 97.00 95 ASP A C 1
ATOM 741 O O . ASP A 1 95 ? -14.160 -14.810 -9.446 1.00 97.00 95 ASP A O 1
ATOM 745 N N . GLY A 1 96 ? -12.157 -14.057 -8.742 1.00 96.31 96 GLY A N 1
ATOM 746 C CA . GLY A 1 96 ? -11.365 -14.472 -9.892 1.00 96.31 96 GLY A CA 1
ATOM 747 C C . GLY A 1 96 ? -11.441 -13.489 -11.054 1.00 96.31 96 GLY A C 1
ATOM 748 O O . GLY A 1 96 ? -11.432 -13.951 -12.200 1.00 96.31 96 GLY A O 1
ATOM 749 N N . ASP A 1 97 ? -11.633 -12.195 -10.785 1.00 97.06 97 ASP A N 1
ATOM 750 C CA . ASP A 1 97 ? -11.715 -11.149 -11.810 1.00 97.06 97 ASP A CA 1
ATOM 751 C C . ASP A 1 97 ? -10.409 -10.364 -12.012 1.00 97.06 97 ASP A C 1
ATOM 753 O O . ASP A 1 97 ? -10.402 -9.406 -12.788 1.00 97.06 97 ASP A O 1
ATOM 757 N N . ASP A 1 98 ? -9.321 -10.824 -11.381 1.00 95.00 98 ASP A N 1
ATOM 758 C CA . ASP A 1 98 ? -8.003 -10.188 -11.363 1.00 95.00 98 ASP A CA 1
ATOM 759 C C . ASP A 1 98 ? -8.019 -8.787 -10.707 1.00 95.00 98 ASP A C 1
ATOM 761 O O . ASP A 1 98 ? -7.082 -8.018 -10.885 1.00 95.00 98 ASP A O 1
ATOM 765 N N . VAL A 1 99 ? -9.061 -8.444 -9.932 1.00 97.12 99 VAL A N 1
ATOM 766 C CA . VAL A 1 99 ? -9.136 -7.215 -9.128 1.00 97.12 99 VAL A CA 1
ATOM 767 C C . VAL A 1 99 ? -9.191 -7.557 -7.641 1.00 97.12 99 VAL A C 1
ATOM 769 O O . VAL A 1 99 ? -10.115 -8.196 -7.127 1.00 97.12 99 VAL A O 1
ATOM 772 N N . ASP A 1 100 ? -8.233 -7.037 -6.885 1.00 97.06 100 ASP A N 1
ATOM 773 C CA . ASP A 1 100 ? -8.218 -7.184 -5.443 1.00 97.06 100 ASP A CA 1
ATOM 774 C C . ASP A 1 100 ? -9.341 -6.383 -4.777 1.00 97.06 100 ASP A C 1
ATOM 776 O O . ASP A 1 100 ? -9.525 -5.174 -4.957 1.00 97.06 100 ASP A O 1
ATOM 780 N N . THR A 1 101 ? -10.085 -7.059 -3.900 1.00 96.62 101 THR A N 1
ATOM 781 C CA . THR A 1 101 ? -11.181 -6.453 -3.143 1.00 96.62 101 THR A CA 1
ATOM 782 C C . THR A 1 101 ? -11.097 -6.743 -1.644 1.00 96.62 101 THR A C 1
ATOM 784 O O . THR A 1 101 ? -10.321 -7.563 -1.146 1.00 96.62 101 THR A O 1
ATOM 787 N N . LEU A 1 102 ? -11.883 -5.994 -0.863 1.00 96.62 102 LEU A N 1
ATOM 788 C CA . LEU A 1 102 ? -11.852 -6.054 0.598 1.00 96.62 102 LEU A CA 1
ATOM 789 C C . LEU A 1 102 ? -12.725 -7.192 1.146 1.00 96.62 102 LEU A C 1
ATOM 791 O O . LEU A 1 102 ? -13.940 -7.234 0.929 1.00 96.62 102 LEU A O 1
ATOM 795 N N . ALA A 1 103 ? -12.150 -8.011 2.023 1.00 95.31 103 ALA A N 1
ATOM 796 C CA . ALA A 1 103 ? -12.884 -8.933 2.887 1.00 95.31 103 ALA A CA 1
ATOM 797 C C . ALA A 1 103 ? -12.774 -8.518 4.361 1.00 95.31 103 ALA A C 1
ATOM 799 O O . ALA A 1 103 ? -11.771 -7.951 4.792 1.00 95.31 103 ALA A O 1
ATOM 800 N N . VAL A 1 104 ? -13.813 -8.799 5.157 1.00 94.81 104 VAL A N 1
ATOM 801 C CA . VAL A 1 104 ? -13.824 -8.518 6.604 1.00 94.81 104 VAL A CA 1
ATOM 802 C C . VAL A 1 104 ? -14.086 -9.767 7.431 1.00 94.81 104 VAL A C 1
ATOM 804 O O . VAL A 1 104 ? -14.972 -10.566 7.116 1.00 94.81 104 VAL A O 1
ATOM 807 N N . ARG A 1 105 ? -13.366 -9.887 8.549 1.00 92.94 105 ARG A N 1
ATOM 808 C CA . ARG A 1 105 ? -13.627 -10.873 9.602 1.00 92.94 105 ARG A CA 1
ATOM 809 C C . ARG A 1 105 ? -14.176 -10.182 10.848 1.00 92.94 105 ARG A C 1
ATOM 811 O O . ARG A 1 105 ? -13.652 -9.157 11.280 1.00 92.94 105 ARG A O 1
ATOM 818 N N . ARG A 1 106 ? -15.222 -10.782 11.417 1.00 88.38 106 ARG A N 1
ATOM 819 C CA . ARG A 1 106 ? -15.994 -10.297 12.568 1.00 88.38 106 ARG A CA 1
ATOM 820 C C . ARG A 1 106 ? -16.321 -11.427 13.530 1.00 88.38 106 ARG A C 1
ATOM 822 O O . ARG A 1 106 ? -16.462 -12.571 13.038 1.00 88.38 106 ARG A O 1
#

pLDDT: mean 95.41, std 2.09, range [86.44, 98.0]

Radius of gyration: 13.56 Å; chains: 1; bounding box: 37×27×29 Å